Protein AF-A0A5M3VYW5-F1 (afdb_monomer)

Mean predicted aligned error: 4.26 Å

pLDDT: mean 92.31, std 7.63, range [55.44, 98.06]

Structure (mmCIF, N/CA/C/O backbone):
data_AF-A0A5M3VYW5-F1
#
_entry.id   AF-A0A5M3VYW5-F1
#
loop_
_atom_site.group_PDB
_atom_site.id
_atom_site.type_symbol
_atom_site.label_atom_id
_atom_site.label_alt_id
_atom_site.label_comp_id
_atom_site.label_asym_id
_atom_site.label_entity_id
_atom_site.label_seq_id
_atom_site.pdbx_PDB_ins_code
_atom_site.Cartn_x
_atom_site.Cartn_y
_atom_site.Cartn_z
_atom_site.occupancy
_atom_site.B_iso_or_equiv
_atom_site.auth_seq_id
_atom_site.auth_comp_id
_atom_site.auth_asym_id
_atom_site.auth_atom_id
_atom_site.pdbx_PDB_model_num
ATOM 1 N N . MET A 1 1 ? -23.554 -3.368 9.016 1.00 55.44 1 MET A N 1
ATOM 2 C CA . MET A 1 1 ? -22.107 -3.046 9.075 1.00 55.44 1 MET A CA 1
ATOM 3 C C . MET A 1 1 ? -21.960 -1.544 8.881 1.00 55.44 1 MET A C 1
ATOM 5 O O . MET A 1 1 ? -22.333 -1.075 7.815 1.00 55.44 1 MET A O 1
ATOM 9 N N . ASN A 1 2 ? -21.532 -0.792 9.906 1.00 69.81 2 ASN A N 1
ATOM 10 C CA . ASN A 1 2 ? -21.444 0.679 9.844 1.00 69.81 2 ASN A CA 1
ATOM 11 C C . ASN A 1 2 ? -20.629 1.118 8.620 1.00 69.81 2 ASN A C 1
ATOM 13 O O . ASN A 1 2 ? -19.565 0.545 8.373 1.00 69.81 2 ASN A O 1
ATOM 17 N N . SER A 1 3 ? -21.102 2.132 7.892 1.00 77.12 3 SER A N 1
ATOM 18 C CA . SER A 1 3 ? -20.489 2.611 6.646 1.00 77.12 3 SER A CA 1
ATOM 19 C C . SER A 1 3 ? -18.982 2.866 6.787 1.00 77.12 3 SER A C 1
ATOM 21 O O . SER A 1 3 ? -18.215 2.447 5.928 1.00 77.12 3 SER A O 1
ATOM 23 N N . SER A 1 4 ? -18.522 3.412 7.919 1.00 79.50 4 SER A N 1
ATOM 24 C CA . SER A 1 4 ? -17.097 3.677 8.187 1.00 79.50 4 SER A CA 1
ATOM 25 C C . SER A 1 4 ? -16.213 2.421 8.206 1.00 79.50 4 SER A C 1
ATOM 27 O O . SER A 1 4 ? -15.087 2.459 7.724 1.00 79.50 4 SER A O 1
ATOM 29 N N . ARG A 1 5 ? -16.712 1.279 8.710 1.00 85.62 5 ARG A N 1
ATOM 30 C CA . ARG A 1 5 ? -15.936 0.021 8.737 1.00 85.62 5 ARG A CA 1
ATOM 31 C C . ARG A 1 5 ? -15.770 -0.576 7.342 1.00 85.62 5 ARG A C 1
ATOM 33 O O . ARG A 1 5 ? -14.714 -1.116 7.043 1.00 85.62 5 ARG A O 1
ATOM 40 N N . ARG A 1 6 ? -16.788 -0.447 6.483 1.00 89.38 6 ARG A N 1
ATOM 41 C CA . ARG A 1 6 ? -16.701 -0.870 5.075 1.00 89.38 6 ARG A CA 1
ATOM 42 C C . ARG A 1 6 ? -15.620 -0.092 4.333 1.00 89.38 6 ARG A C 1
ATOM 44 O O . ARG A 1 6 ? -14.813 -0.703 3.647 1.00 89.38 6 ARG A O 1
ATOM 51 N N . TRP A 1 7 ? -15.565 1.223 4.533 1.00 91.88 7 TRP A N 1
ATOM 52 C CA . TRP A 1 7 ? -14.557 2.069 3.898 1.00 91.88 7 TRP A CA 1
ATOM 53 C C . TRP A 1 7 ? -13.129 1.739 4.329 1.00 91.88 7 TRP A C 1
ATOM 55 O O . TRP A 1 7 ? -12.255 1.703 3.473 1.00 91.88 7 TRP A O 1
ATOM 65 N N . LEU A 1 8 ? -12.894 1.420 5.608 1.00 92.00 8 LEU A N 1
ATOM 66 C CA . LEU A 1 8 ? -11.572 0.978 6.072 1.00 92.00 8 LEU A CA 1
ATOM 67 C C . LEU A 1 8 ? -11.125 -0.321 5.389 1.00 92.00 8 LEU A C 1
ATOM 69 O O . LEU A 1 8 ? -9.992 -0.410 4.932 1.00 92.00 8 LEU A O 1
ATOM 7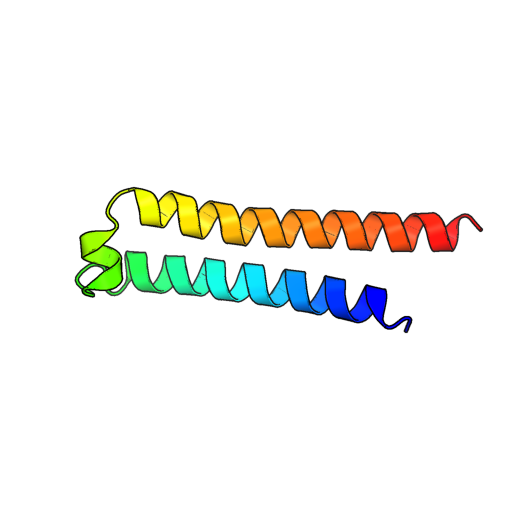3 N N . VAL A 1 9 ? -12.027 -1.300 5.268 1.00 93.31 9 VAL A N 1
ATOM 74 C CA . VAL A 1 9 ? -11.737 -2.570 4.580 1.00 93.31 9 VAL A CA 1
ATOM 75 C C . VAL A 1 9 ? -11.413 -2.330 3.104 1.00 93.31 9 VAL A C 1
ATOM 77 O O . VAL A 1 9 ? -10.424 -2.857 2.600 1.00 93.31 9 VAL A O 1
ATOM 80 N N . ILE A 1 10 ? -12.220 -1.513 2.419 1.00 95.00 10 ILE A N 1
ATOM 81 C CA . ILE A 1 10 ? -11.996 -1.166 1.009 1.00 95.00 10 ILE A CA 1
ATOM 82 C C . ILE A 1 10 ? -10.655 -0.443 0.846 1.00 95.00 10 ILE A C 1
ATOM 84 O O . ILE A 1 10 ? -9.872 -0.820 -0.018 1.00 95.00 10 ILE A O 1
ATOM 88 N N . ALA A 1 11 ? -10.357 0.545 1.693 1.00 95.06 11 ALA A N 1
ATOM 89 C CA . ALA A 1 11 ? -9.106 1.296 1.641 1.00 95.06 11 ALA A CA 1
ATOM 90 C C . ALA A 1 11 ? -7.883 0.392 1.851 1.00 95.06 11 ALA A C 1
ATOM 92 O O . ALA A 1 11 ? -6.938 0.470 1.070 1.00 95.06 11 ALA A O 1
ATOM 93 N N . THR A 1 12 ? -7.921 -0.520 2.833 1.00 96.62 12 THR A N 1
ATOM 94 C CA . THR A 1 12 ? -6.868 -1.529 3.024 1.00 96.62 12 THR A CA 1
ATOM 95 C C . THR A 1 12 ? -6.626 -2.329 1.749 1.00 96.62 12 THR A C 1
ATOM 97 O O . THR A 1 12 ? -5.488 -2.416 1.288 1.00 96.62 12 THR A O 1
ATOM 100 N N . MET A 1 13 ? -7.686 -2.924 1.194 1.00 97.38 13 MET A N 1
ATOM 101 C CA . MET A 1 13 ? -7.565 -3.822 0.046 1.00 97.38 13 MET A CA 1
ATOM 102 C C . MET A 1 13 ? -7.069 -3.076 -1.186 1.00 97.38 13 MET A C 1
ATOM 104 O O . MET A 1 13 ? -6.144 -3.542 -1.842 1.00 97.38 13 MET A O 1
ATOM 108 N N . SER A 1 14 ? -7.606 -1.887 -1.456 1.00 97.62 14 SER A N 1
ATOM 109 C CA . SER A 1 14 ? -7.151 -1.049 -2.563 1.00 97.62 14 SER A CA 1
ATOM 110 C C . SER A 1 14 ? -5.676 -0.675 -2.419 1.00 97.62 14 SER A C 1
ATOM 112 O O . SER A 1 14 ? -4.917 -0.845 -3.368 1.00 97.62 14 SER A O 1
ATOM 114 N N . SER A 1 15 ? -5.229 -0.228 -1.240 1.00 97.31 15 SER A N 1
ATOM 115 C CA . SER A 1 15 ? -3.821 0.128 -1.022 1.00 97.31 15 SER A CA 1
ATOM 116 C C . SER A 1 15 ? -2.882 -1.065 -1.210 1.00 97.31 15 SER A C 1
ATOM 118 O O . SER A 1 15 ? -1.844 -0.931 -1.855 1.00 97.31 15 SER A O 1
ATOM 120 N N . TRP A 1 16 ? -3.249 -2.245 -0.709 1.00 97.56 16 TRP A N 1
ATOM 121 C CA . TRP A 1 16 ? -2.433 -3.448 -0.874 1.00 97.56 16 TRP A CA 1
ATOM 122 C C . TRP A 1 16 ? -2.404 -3.968 -2.300 1.00 97.56 16 TRP A C 1
ATOM 124 O O . TRP A 1 16 ? -1.324 -4.269 -2.798 1.00 97.56 16 TRP A O 1
ATOM 134 N N . VAL A 1 17 ? -3.555 -4.040 -2.966 1.00 98.06 17 VAL A N 1
ATOM 135 C CA . VAL A 1 17 ? -3.636 -4.491 -4.358 1.00 98.06 17 VAL A CA 1
ATOM 136 C C . VAL A 1 17 ? -2.831 -3.558 -5.255 1.00 98.06 17 VAL A C 1
ATOM 138 O O . VAL A 1 17 ? -2.013 -4.038 -6.031 1.00 98.06 17 VAL A O 1
ATOM 141 N N . ILE A 1 18 ? -2.980 -2.238 -5.110 1.00 97.94 18 ILE A N 1
ATOM 142 C CA . ILE A 1 18 ? -2.210 -1.276 -5.909 1.00 97.94 18 ILE A CA 1
ATOM 143 C C . ILE A 1 18 ? -0.713 -1.381 -5.582 1.00 97.94 18 ILE A C 1
ATOM 145 O O . ILE A 1 18 ? 0.099 -1.394 -6.500 1.00 97.94 18 ILE A O 1
ATOM 149 N N . GLY A 1 19 ? -0.332 -1.515 -4.307 1.00 96.81 19 GLY A N 1
ATOM 150 C CA . GLY A 1 19 ? 1.071 -1.692 -3.912 1.00 96.81 19 GLY A CA 1
ATOM 151 C C . GLY A 1 19 ? 1.704 -2.969 -4.477 1.00 96.81 19 GLY A C 1
ATOM 152 O O . GLY A 1 19 ? 2.832 -2.937 -4.965 1.00 96.81 19 GLY A O 1
ATOM 153 N N . LEU A 1 20 ? 0.964 -4.080 -4.467 1.00 97.19 20 LEU A N 1
ATOM 154 C CA . LEU A 1 20 ? 1.381 -5.346 -5.073 1.00 97.19 20 LEU A CA 1
ATOM 155 C C . LEU A 1 20 ? 1.489 -5.238 -6.591 1.00 97.19 20 LEU A C 1
ATOM 157 O O . LEU A 1 20 ? 2.503 -5.645 -7.148 1.00 97.19 20 LEU A O 1
A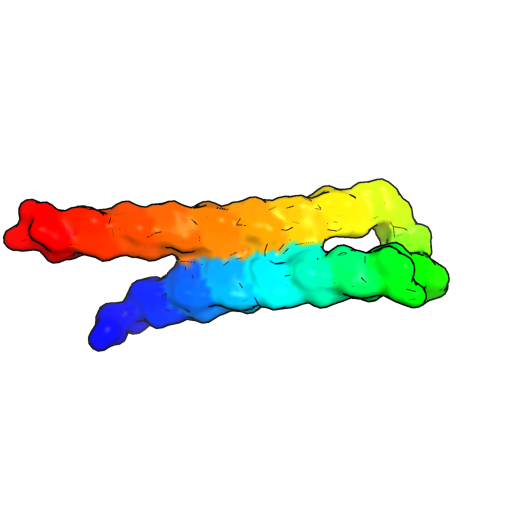TOM 161 N N . LEU A 1 21 ? 0.487 -4.663 -7.258 1.00 97.06 21 LEU A N 1
ATOM 162 C CA . LEU A 1 21 ? 0.528 -4.446 -8.704 1.00 97.06 21 LEU A CA 1
ATOM 163 C C . LEU A 1 21 ? 1.711 -3.557 -9.095 1.00 97.06 21 LEU A C 1
ATOM 165 O O . LEU A 1 21 ? 2.392 -3.856 -10.069 1.00 97.06 21 LEU A O 1
ATOM 169 N N . TRP A 1 22 ? 2.017 -2.525 -8.305 1.00 97.00 22 TRP A N 1
ATOM 170 C CA . TRP A 1 22 ? 3.187 -1.678 -8.527 1.00 97.00 22 TRP A CA 1
ATOM 171 C C . TRP A 1 22 ? 4.495 -2.474 -8.482 1.00 97.00 22 TRP A C 1
ATOM 173 O O . TRP A 1 22 ? 5.339 -2.330 -9.364 1.00 97.00 22 TRP A O 1
ATOM 183 N N . MET A 1 23 ? 4.645 -3.355 -7.487 1.00 95.69 23 MET A N 1
ATOM 184 C CA . MET A 1 23 ? 5.796 -4.259 -7.389 1.00 95.69 23 MET A CA 1
ATOM 185 C C . MET A 1 23 ? 5.856 -5.214 -8.581 1.00 95.69 23 MET A C 1
ATOM 187 O O . MET A 1 23 ? 6.920 -5.387 -9.163 1.00 95.69 23 MET A O 1
ATOM 191 N N . VAL A 1 24 ? 4.726 -5.802 -8.981 1.00 96.94 24 VAL A N 1
ATOM 192 C CA . VAL A 1 24 ? 4.669 -6.690 -10.150 1.00 96.94 24 VAL A CA 1
ATOM 193 C C . VAL A 1 24 ? 5.179 -5.968 -11.392 1.00 96.94 24 VAL A C 1
ATOM 195 O O . VAL A 1 24 ? 6.072 -6.483 -12.053 1.00 96.94 24 VAL A O 1
ATOM 198 N N . VAL A 1 25 ? 4.685 -4.763 -11.687 1.00 96.12 25 VAL A N 1
ATOM 199 C CA . VAL A 1 25 ? 5.148 -4.006 -12.862 1.00 96.12 25 VAL A CA 1
ATOM 200 C C . VAL A 1 25 ? 6.634 -3.659 -12.739 1.00 96.12 25 VAL A C 1
ATOM 202 O O . VAL A 1 25 ? 7.370 -3.838 -13.704 1.00 96.12 25 VAL A O 1
ATOM 205 N N . LEU A 1 26 ? 7.100 -3.248 -11.554 1.00 94.75 26 LEU A N 1
ATOM 206 C CA . LEU A 1 26 ? 8.510 -2.933 -11.311 1.00 94.75 26 LEU A CA 1
ATOM 207 C C . LEU A 1 26 ? 9.453 -4.109 -11.614 1.00 94.75 26 LEU A C 1
ATOM 209 O O . LEU A 1 26 ? 10.544 -3.883 -12.126 1.00 94.75 26 LEU A O 1
ATOM 213 N N . TYR A 1 27 ? 9.054 -5.344 -11.300 1.00 94.31 27 TYR A N 1
ATOM 214 C CA . TYR A 1 27 ? 9.896 -6.528 -11.511 1.00 94.31 27 TYR A CA 1
ATOM 215 C C . TYR A 1 27 ? 9.663 -7.238 -12.849 1.00 94.31 27 TYR A C 1
ATOM 217 O O . TYR A 1 27 ? 10.555 -7.948 -13.306 1.00 94.31 27 TYR A O 1
ATOM 225 N N . VAL A 1 28 ? 8.490 -7.077 -13.466 1.00 96.88 28 VAL A N 1
ATOM 226 C CA . VAL A 1 28 ? 8.125 -7.773 -14.713 1.00 96.88 28 VAL A CA 1
ATOM 227 C C . VAL A 1 28 ? 8.359 -6.909 -15.953 1.00 96.88 28 VAL A C 1
ATOM 229 O O . VAL A 1 28 ? 8.730 -7.451 -16.987 1.00 96.88 28 VAL A O 1
ATOM 232 N N . ALA A 1 29 ? 8.149 -5.593 -15.862 1.00 94.75 29 ALA A N 1
ATOM 233 C CA . ALA A 1 29 ? 8.284 -4.652 -16.978 1.00 94.75 29 ALA A CA 1
ATOM 234 C C . ALA A 1 29 ? 8.910 -3.311 -16.520 1.00 94.75 29 ALA A C 1
ATOM 236 O O . ALA A 1 29 ? 8.261 -2.250 -16.582 1.00 94.75 29 ALA A O 1
ATOM 237 N N . PRO A 1 30 ? 10.159 -3.334 -16.010 1.00 91.94 30 PRO A N 1
ATOM 238 C CA . PRO A 1 30 ? 10.845 -2.146 -15.492 1.00 91.94 30 PRO A CA 1
ATOM 239 C C . PRO A 1 30 ? 11.062 -1.042 -16.541 1.00 91.94 30 PRO A C 1
ATOM 241 O O . PRO A 1 30 ? 11.213 0.127 -16.190 1.00 91.94 30 PRO A O 1
ATOM 244 N N . GLU A 1 31 ? 11.066 -1.390 -17.825 1.00 93.12 31 GLU A N 1
ATOM 245 C CA . GLU A 1 31 ? 11.269 -0.493 -18.965 1.00 93.12 31 GLU A CA 1
ATOM 246 C C . GLU A 1 31 ? 10.053 0.380 -19.306 1.00 93.12 31 GLU A C 1
ATOM 248 O O . GLU A 1 31 ? 10.149 1.270 -20.152 1.00 93.12 31 GLU A O 1
ATOM 253 N N . THR A 1 32 ? 8.907 0.167 -18.652 1.00 93.31 32 THR A N 1
ATOM 254 C CA . THR A 1 32 ? 7.732 1.022 -18.859 1.00 93.31 32 THR A CA 1
ATOM 255 C C . THR A 1 32 ? 8.058 2.495 -18.550 1.00 93.31 32 THR A C 1
ATOM 257 O O . THR A 1 32 ? 8.820 2.779 -17.619 1.00 93.31 32 THR A O 1
ATOM 260 N N . PRO A 1 33 ? 7.491 3.472 -19.291 1.00 90.44 33 PRO A N 1
ATOM 261 C CA . PRO A 1 33 ? 7.928 4.871 -19.206 1.00 90.44 33 PRO A CA 1
ATOM 262 C C . PRO A 1 33 ? 7.817 5.462 -17.798 1.00 90.44 33 PRO A C 1
ATOM 264 O O . PRO A 1 33 ? 8.665 6.233 -17.364 1.00 90.44 33 PRO A O 1
ATOM 267 N N . VAL A 1 34 ? 6.770 5.074 -17.066 1.00 92.19 34 VAL A N 1
ATOM 268 C CA . VAL A 1 34 ? 6.520 5.554 -15.703 1.00 92.19 34 VAL A CA 1
ATOM 269 C C . VAL A 1 34 ? 7.518 4.945 -14.719 1.00 92.19 34 VAL A C 1
ATOM 271 O O . VAL A 1 34 ? 8.109 5.668 -13.922 1.00 92.19 34 VAL A O 1
ATOM 274 N N . ILE A 1 35 ? 7.744 3.631 -14.786 1.00 94.12 35 ILE A N 1
ATOM 275 C CA . ILE A 1 35 ? 8.634 2.930 -13.856 1.00 94.12 35 ILE A CA 1
ATOM 276 C C . ILE A 1 35 ? 10.092 3.329 -14.088 1.00 94.12 35 ILE A C 1
ATOM 278 O O . ILE A 1 35 ? 10.794 3.662 -13.131 1.00 94.12 35 ILE A O 1
ATOM 282 N N . SER A 1 36 ? 10.531 3.366 -15.345 1.00 90.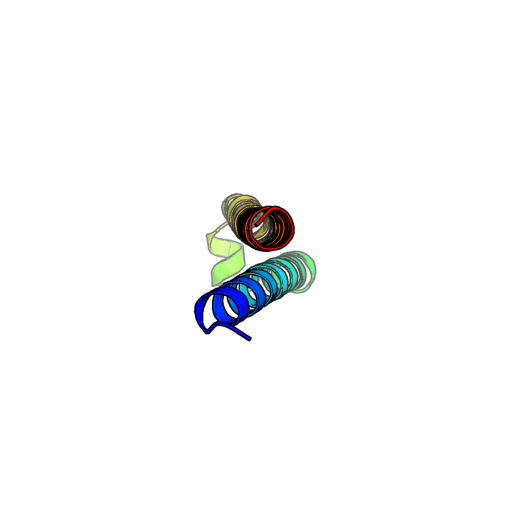12 36 SER A N 1
ATOM 283 C CA . SER A 1 36 ? 11.900 3.748 -15.703 1.00 90.12 36 SER A CA 1
ATOM 284 C C . SER A 1 36 ? 12.239 5.180 -15.273 1.00 90.12 36 SER A C 1
ATOM 286 O O . SER A 1 36 ? 13.324 5.418 -14.745 1.00 90.12 36 SER A O 1
ATOM 288 N N . ALA A 1 37 ? 11.295 6.119 -15.399 1.00 94.00 37 ALA A N 1
ATOM 289 C CA . ALA A 1 37 ? 11.482 7.506 -14.972 1.00 94.00 37 ALA A CA 1
ATOM 290 C C . ALA A 1 37 ? 11.563 7.682 -13.443 1.00 94.00 37 ALA A C 1
ATOM 292 O O . ALA A 1 37 ? 12.193 8.621 -12.960 1.00 94.00 37 ALA A O 1
ATOM 293 N N . LEU A 1 38 ? 10.925 6.800 -12.668 1.00 92.38 38 LEU A N 1
ATOM 294 C CA . LEU A 1 38 ? 10.820 6.928 -11.210 1.00 92.38 38 LEU A CA 1
ATOM 295 C C . LEU A 1 38 ? 12.037 6.376 -10.449 1.00 92.38 38 LEU A C 1
ATOM 297 O O . LEU A 1 38 ? 12.264 6.768 -9.301 1.00 92.38 38 LEU A O 1
ATOM 301 N N . GLY A 1 39 ? 12.826 5.478 -11.047 1.00 91.00 39 GLY A N 1
ATOM 302 C CA . GLY A 1 39 ? 14.025 4.906 -10.419 1.00 91.00 39 GLY A CA 1
ATOM 303 C C . GLY A 1 39 ? 13.768 4.381 -8.995 1.00 91.00 39 GLY A C 1
ATOM 304 O O . GLY A 1 39 ? 12.877 3.559 -8.771 1.00 91.00 39 GLY A O 1
ATOM 305 N N . ASN A 1 40 ? 14.514 4.890 -8.006 1.00 92.69 40 ASN A N 1
ATOM 306 C CA . ASN A 1 40 ? 14.389 4.481 -6.596 1.00 92.69 40 ASN A CA 1
ATOM 307 C C . ASN A 1 40 ? 13.050 4.872 -5.944 1.00 92.69 40 ASN A C 1
ATOM 309 O O . ASN A 1 40 ? 12.664 4.273 -4.936 1.00 92.69 40 ASN A O 1
ATOM 313 N N . LEU A 1 41 ? 12.314 5.840 -6.503 1.00 95.88 41 LEU A N 1
ATOM 314 C CA . LEU A 1 41 ? 11.006 6.236 -5.973 1.00 95.88 41 LEU A CA 1
ATOM 315 C C . LEU A 1 41 ? 9.966 5.121 -6.122 1.00 95.88 41 LEU A C 1
ATOM 317 O O . LEU A 1 41 ? 9.029 5.069 -5.329 1.00 95.88 41 LEU A O 1
ATOM 321 N N . ASN A 1 42 ? 10.155 4.178 -7.050 1.00 95.94 42 ASN A N 1
ATOM 322 C CA . ASN A 1 42 ? 9.263 3.028 -7.201 1.00 95.94 42 ASN A CA 1
ATOM 323 C C . ASN A 1 42 ? 9.167 2.187 -5.922 1.00 95.94 42 ASN A C 1
ATOM 325 O O . ASN A 1 42 ? 8.074 1.798 -5.511 1.00 95.94 42 ASN A O 1
ATOM 329 N N . LEU A 1 43 ? 10.306 1.951 -5.264 1.00 94.12 43 LEU A N 1
ATOM 330 C CA . LEU A 1 43 ? 10.360 1.193 -4.014 1.00 94.12 43 LEU A CA 1
ATOM 331 C C . LEU A 1 43 ? 9.673 1.950 -2.875 1.00 94.12 43 LEU A C 1
ATOM 333 O O . LEU A 1 43 ? 8.996 1.343 -2.044 1.00 94.12 43 LEU A O 1
ATOM 337 N N . LEU A 1 44 ? 9.808 3.280 -2.850 1.00 96.81 44 LEU A N 1
ATOM 338 C CA . LEU A 1 44 ? 9.131 4.123 -1.871 1.00 96.81 44 LEU A CA 1
ATOM 339 C C . LEU A 1 44 ? 7.609 4.094 -2.070 1.00 96.8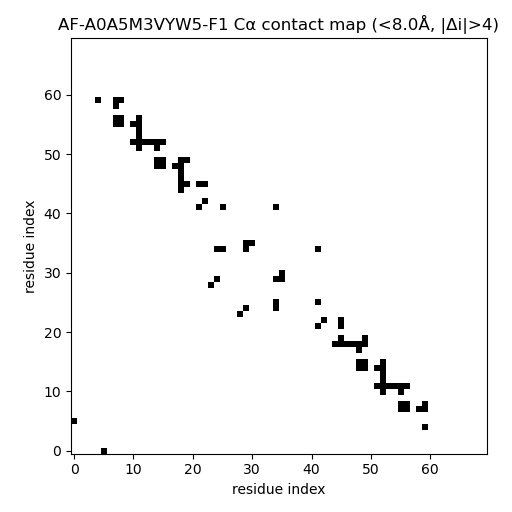1 44 LEU A C 1
ATOM 341 O O . LEU A 1 44 ? 6.885 3.912 -1.094 1.00 96.81 44 LEU A O 1
ATOM 345 N N . ILE A 1 45 ? 7.126 4.211 -3.311 1.00 96.12 45 ILE A N 1
ATOM 346 C CA . ILE A 1 45 ? 5.694 4.166 -3.651 1.00 96.12 45 ILE A CA 1
ATOM 347 C C . ILE A 1 45 ? 5.084 2.824 -3.242 1.00 96.12 45 ILE A C 1
ATOM 349 O O . ILE A 1 45 ? 4.091 2.797 -2.510 1.00 96.12 45 ILE A O 1
ATOM 353 N N . ALA A 1 46 ? 5.706 1.713 -3.645 1.00 94.38 46 ALA A N 1
ATOM 354 C CA . ALA A 1 46 ? 5.255 0.378 -3.266 1.00 94.38 46 ALA A CA 1
ATOM 355 C C . ALA A 1 46 ? 5.202 0.213 -1.740 1.00 94.38 46 ALA A C 1
ATOM 357 O O . ALA A 1 46 ? 4.193 -0.229 -1.183 1.00 94.38 46 ALA A O 1
ATOM 358 N N . ARG A 1 47 ? 6.262 0.635 -1.040 1.00 96.12 47 ARG A N 1
ATOM 359 C CA . ARG A 1 47 ? 6.334 0.554 0.422 1.00 96.12 47 ARG A CA 1
ATOM 360 C C . ARG A 1 47 ? 5.273 1.413 1.106 1.00 96.12 47 ARG A C 1
ATOM 362 O O . ARG A 1 47 ? 4.672 0.956 2.079 1.00 96.12 47 ARG A O 1
ATOM 369 N N . LEU A 1 48 ? 5.024 2.627 0.618 1.00 97.38 48 LEU A N 1
ATOM 370 C CA . LEU A 1 48 ? 3.995 3.522 1.151 1.00 97.38 48 LEU A CA 1
ATOM 371 C C . LEU A 1 48 ? 2.600 2.918 0.997 1.00 97.38 48 LEU A C 1
ATOM 373 O O . LEU A 1 48 ? 1.855 2.881 1.971 1.00 97.38 48 LEU A O 1
ATOM 377 N N . LEU A 1 49 ? 2.267 2.385 -0.179 1.00 96.88 49 LEU A N 1
ATOM 378 C CA . LEU A 1 49 ? 0.975 1.744 -0.436 1.00 96.88 49 LEU A CA 1
ATOM 379 C C . LEU A 1 49 ? 0.740 0.531 0.475 1.00 96.88 49 LEU A C 1
ATOM 381 O O . LEU A 1 49 ? -0.317 0.410 1.097 1.00 96.88 49 LEU A O 1
ATOM 385 N N . LEU A 1 50 ? 1.746 -0.330 0.631 1.00 96.25 50 LEU A N 1
ATOM 386 C CA . LEU A 1 50 ? 1.648 -1.487 1.523 1.00 96.25 50 LEU A CA 1
ATOM 387 C C . LEU A 1 50 ? 1.511 -1.073 2.998 1.00 96.25 50 LEU A C 1
ATOM 389 O O . LEU A 1 50 ? 0.678 -1.621 3.728 1.00 96.25 50 LEU A O 1
ATOM 393 N N . THR A 1 51 ? 2.275 -0.064 3.425 1.00 97.00 51 THR A N 1
ATOM 394 C CA . THR A 1 51 ? 2.227 0.466 4.797 1.00 97.00 5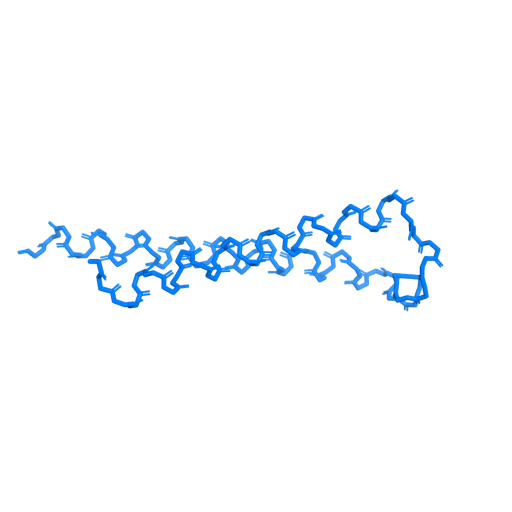1 THR A CA 1
ATOM 395 C C . THR A 1 51 ? 0.887 1.144 5.090 1.00 97.00 51 THR A C 1
ATOM 397 O O . THR A 1 51 ? 0.309 0.918 6.150 1.00 97.00 51 THR A O 1
ATOM 400 N N . LEU A 1 52 ? 0.340 1.916 4.146 1.00 96.00 52 LEU A N 1
ATOM 401 C CA . LEU A 1 52 ? -0.978 2.547 4.273 1.00 96.00 52 LEU A CA 1
ATOM 402 C C . LEU A 1 52 ? -2.082 1.511 4.480 1.00 96.00 52 LEU A C 1
ATOM 404 O O . LEU A 1 52 ? -2.908 1.664 5.381 1.00 96.00 52 LEU A O 1
ATOM 408 N N . GLY A 1 53 ? -2.065 0.417 3.715 1.00 93.94 53 GLY A N 1
ATOM 409 C CA . GLY A 1 53 ? -3.028 -0.662 3.918 1.00 93.94 53 GLY A CA 1
ATOM 410 C C . GLY A 1 53 ? -2.934 -1.270 5.324 1.00 93.94 53 GLY A C 1
ATOM 411 O O . GLY A 1 53 ? -3.965 -1.486 5.964 1.00 93.94 53 GLY A O 1
ATOM 412 N N . ALA A 1 54 ? -1.717 -1.444 5.856 1.00 95.94 54 ALA A N 1
ATOM 413 C CA . ALA A 1 54 ? -1.507 -1.922 7.223 1.00 95.94 54 ALA A CA 1
ATOM 414 C C . ALA A 1 54 ? -2.043 -0.937 8.280 1.00 95.94 54 ALA A C 1
ATOM 416 O O . ALA A 1 54 ? -2.688 -1.360 9.239 1.00 95.94 54 ALA A O 1
ATOM 417 N N . VAL A 1 55 ? -1.861 0.372 8.083 1.00 97.12 55 VAL A N 1
ATOM 418 C CA . VAL A 1 55 ? -2.433 1.411 8.960 1.00 97.12 55 VAL A CA 1
ATOM 419 C C . VAL A 1 55 ? -3.960 1.318 8.994 1.00 97.12 55 VAL A C 1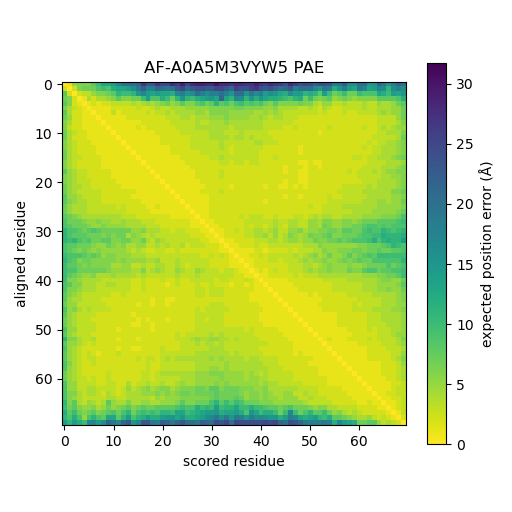
ATOM 421 O O . VAL A 1 55 ? -4.555 1.350 10.073 1.00 97.12 55 VAL A O 1
ATOM 424 N N . PHE A 1 56 ? -4.607 1.135 7.841 1.00 94.06 56 PHE A N 1
ATOM 425 C CA . PHE A 1 56 ? -6.060 0.967 7.780 1.00 94.06 56 PHE A CA 1
ATOM 426 C C . PHE A 1 56 ? -6.540 -0.316 8.471 1.00 94.06 56 PHE A C 1
ATOM 428 O O . PHE A 1 56 ? -7.572 -0.287 9.144 1.00 94.06 56 PHE A O 1
ATOM 435 N N . VAL A 1 57 ? -5.774 -1.413 8.397 1.00 94.88 57 VAL A N 1
ATOM 436 C CA . VAL A 1 57 ? -6.066 -2.637 9.166 1.00 94.88 57 VAL A CA 1
ATOM 437 C C . VAL A 1 57 ? -5.987 -2.373 10.658 1.00 94.88 57 VAL A C 1
ATOM 439 O O . VAL A 1 57 ? -6.894 -2.758 11.391 1.00 94.88 57 VAL A O 1
ATOM 442 N N . VAL A 1 58 ? -4.940 -1.696 11.125 1.00 95.56 58 VAL A N 1
ATOM 443 C CA . VAL A 1 58 ? -4.792 -1.363 12.547 1.00 95.56 58 VAL A CA 1
ATOM 444 C C . VAL A 1 58 ? -5.949 -0.480 13.012 1.00 95.56 58 VAL A C 1
ATOM 446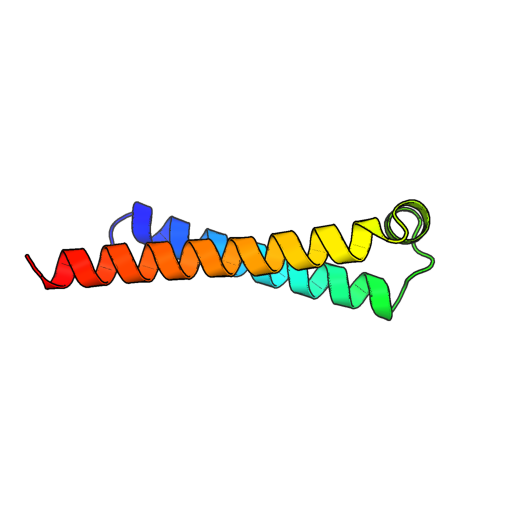 O O . VAL A 1 58 ? -6.552 -0.760 14.046 1.00 95.56 58 VAL A O 1
ATOM 449 N N . ALA A 1 59 ? -6.335 0.527 12.226 1.00 94.12 59 ALA A N 1
ATOM 450 C CA . ALA A 1 59 ? -7.500 1.356 12.519 1.00 94.12 59 ALA A CA 1
ATOM 451 C C . ALA A 1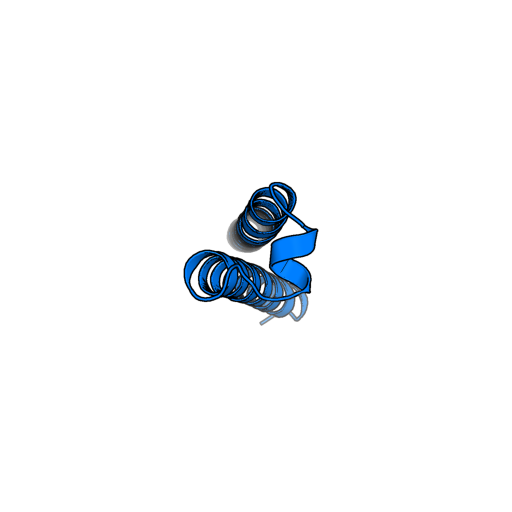 59 ? -8.792 0.521 12.587 1.00 94.12 59 ALA A C 1
ATOM 453 O O . ALA A 1 59 ? -9.578 0.661 13.528 1.00 94.12 59 ALA A O 1
ATOM 454 N N . LEU A 1 60 ? -8.998 -0.399 11.641 1.00 93.06 60 LEU A N 1
ATOM 455 C CA . LEU A 1 60 ? -10.131 -1.320 11.658 1.00 93.06 60 LEU A CA 1
ATOM 456 C C . LEU A 1 60 ? -10.122 -2.177 12.930 1.00 93.06 60 LEU A C 1
ATOM 458 O O . LEU A 1 60 ? -11.137 -2.237 13.625 1.00 93.06 60 LEU A O 1
ATOM 462 N N . LEU A 1 61 ? -8.983 -2.770 13.288 1.00 93.31 61 LEU A N 1
ATOM 463 C CA . LEU A 1 61 ? -8.830 -3.565 14.505 1.00 93.31 61 LEU A CA 1
ATOM 464 C C . LEU A 1 61 ? -9.170 -2.741 15.747 1.00 93.31 61 LEU A C 1
ATOM 466 O O . LEU A 1 61 ? -10.025 -3.160 16.525 1.00 93.31 61 LEU A O 1
ATOM 470 N N . ILE A 1 62 ? -8.617 -1.536 15.891 1.00 93.56 62 ILE A N 1
ATOM 471 C CA . ILE A 1 62 ? -8.923 -0.635 17.010 1.00 93.56 62 ILE A CA 1
ATOM 472 C C . ILE A 1 62 ? -10.427 -0.355 17.080 1.00 93.56 62 ILE A C 1
ATOM 474 O O . ILE A 1 62 ? -11.030 -0.541 18.136 1.00 93.56 62 ILE A O 1
ATOM 478 N N . THR A 1 63 ? -11.068 0.018 15.966 1.00 91.19 63 THR A N 1
ATOM 479 C CA . THR A 1 63 ? -12.516 0.295 15.968 1.00 91.19 63 THR A CA 1
ATOM 480 C C . THR A 1 63 ? -13.342 -0.931 16.359 1.00 91.19 63 THR A C 1
ATOM 482 O O . THR A 1 63 ? -14.344 -0.796 17.061 1.00 91.19 63 THR A O 1
ATOM 485 N N . THR A 1 64 ? -12.929 -2.136 15.955 1.00 90.12 64 THR A N 1
ATOM 486 C CA . THR A 1 64 ? -13.619 -3.376 16.337 1.00 90.12 64 THR A CA 1
ATOM 487 C C . THR A 1 64 ? -13.408 -3.740 17.804 1.00 90.12 64 THR A C 1
ATOM 489 O O . THR A 1 64 ? -14.365 -4.144 18.459 1.00 90.12 64 THR A O 1
ATOM 492 N N . LEU A 1 65 ? -12.199 -3.557 18.340 1.00 91.38 65 LEU A N 1
ATOM 493 C CA . LEU A 1 65 ? -11.879 -3.825 19.742 1.00 91.38 65 LEU A CA 1
ATOM 494 C C . LEU A 1 65 ? -12.592 -2.843 20.674 1.00 91.38 65 LEU A C 1
ATOM 496 O O . LEU A 1 65 ? -13.170 -3.263 21.673 1.00 91.38 65 LEU A O 1
ATOM 500 N N . VAL A 1 66 ? -12.618 -1.555 20.326 1.00 91.19 66 VAL A N 1
ATOM 501 C CA . VAL A 1 66 ? -13.360 -0.532 21.079 1.00 91.19 66 VAL A CA 1
ATOM 502 C C . VAL A 1 66 ? -14.859 -0.829 21.066 1.00 91.19 66 VAL A C 1
ATOM 504 O O . VAL A 1 66 ? -15.496 -0.751 22.111 1.00 91.19 66 VAL A O 1
ATOM 507 N N . ALA A 1 67 ? -15.418 -1.229 19.920 1.00 86.88 67 ALA A N 1
ATOM 508 C CA . ALA A 1 67 ? -16.828 -1.605 19.822 1.00 86.88 67 ALA A CA 1
ATOM 509 C C . 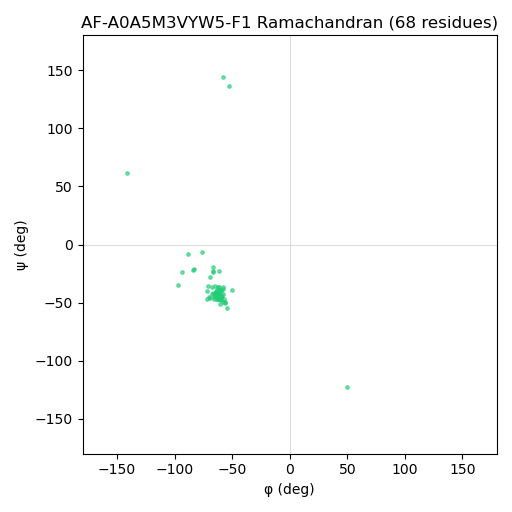ALA A 1 67 ? -17.184 -2.879 20.608 1.00 86.88 67 ALA A C 1
ATOM 511 O O . ALA A 1 67 ? -18.346 -3.056 20.939 1.00 86.88 67 ALA A O 1
ATOM 512 N N . ARG A 1 68 ? -16.214 -3.762 20.884 1.00 86.69 68 ARG A N 1
ATOM 513 C CA . ARG A 1 68 ? -16.405 -4.955 21.729 1.00 86.69 68 ARG A CA 1
ATOM 514 C C . ARG A 1 68 ? -16.293 -4.670 23.228 1.00 86.69 68 ARG A C 1
ATOM 516 O O . ARG A 1 68 ? -16.727 -5.496 24.017 1.00 86.69 68 ARG A O 1
ATOM 523 N N . ARG A 1 69 ? -15.645 -3.566 23.617 1.00 85.69 69 ARG A N 1
ATOM 524 C CA . ARG A 1 69 ? -15.453 -3.170 25.025 1.00 85.69 69 ARG A CA 1
ATOM 525 C C . ARG A 1 69 ? -16.595 -2.312 25.584 1.00 85.69 69 ARG A C 1
ATOM 527 O O . ARG A 1 69 ? -16.572 -2.022 26.775 1.00 85.69 69 ARG A O 1
ATOM 534 N N . ARG A 1 70 ? -17.527 -1.871 24.739 1.00 60.66 70 ARG A N 1
ATOM 535 C CA . ARG A 1 70 ? -18.768 -1.192 25.133 1.00 60.66 70 ARG A CA 1
ATOM 536 C C . ARG A 1 70 ? -19.915 -2.184 25.102 1.00 60.66 70 ARG A C 1
ATOM 538 O O . ARG A 1 70 ? -20.801 -2.034 25.962 1.00 60.66 70 ARG A O 1
#

Organism: NCBI:txid35763

InterPro domains:
  IPR009619 Cell division protein CrgA [PF06781] (2-53)

Solvent-accessible surface area (backbone atoms only — not comparable to full-atom values): 3737 Å² total; per-residue (Å²): 129,62,71,70,62,54,50,33,54,51,49,20,51,53,27,35,52,53,17,50,52,48,48,50,43,54,76,74,50,42,81,41,73,68,53,51,73,42,56,76,52,52,61,52,52,27,50,50,28,41,50,51,14,51,52,30,46,52,52,47,50,50,55,52,52,54,65,70,76,108

Secondary structure (DSSP, 8-state):
--HHHHHHHHHHHHHHHHHHHHHHHHHH-TTSHHHHHHTTHHHHHHHHHHHHHHHHHHHHHHHHHHHH--

Radius of gyration: 15.69 Å; Cα contacts (8 Å, |Δi|>4): 48; chains: 1; bounding box: 36×15×44 Å

Foldseek 3Di:
DPPVLVVLQVLLVVLLVVLVVLVCCCVPPCVPPVNVVCVPVSVVSSVVSNVRSVVSVVVSVVVVVVVVVD

Sequence (70 aa):
MNSSRRWLVIATMSSWVIGLLWMVVLYVAPETPVISALGNLNLLIARLLLTLGAVFVVALLITTLVARRR